Protein AF-A0A5Q2F9X1-F1 (afdb_monomer_lite)

pLDDT: mean 75.2, std 23.08, range [33.69, 96.44]

Structure (mmCIF, N/CA/C/O backbone):
data_AF-A0A5Q2F9X1-F1
#
_entry.id   AF-A0A5Q2F9X1-F1
#
loop_
_atom_site.group_PDB
_atom_site.id
_atom_site.type_symbol
_atom_site.label_atom_id
_atom_site.label_alt_id
_atom_site.label_comp_id
_atom_site.label_asym_id
_atom_site.label_entity_id
_atom_site.label_seq_id
_atom_site.pdbx_PDB_ins_code
_atom_site.Cartn_x
_atom_site.Cartn_y
_atom_site.Cartn_z
_atom_site.occupancy
_atom_site.B_iso_or_equiv
_atom_site.auth_seq_id
_atom_site.auth_comp_id
_atom_site.auth_asym_id
_atom_site.auth_atom_id
_atom_site.pdbx_PDB_model_num
ATOM 1 N N . MET A 1 1 ? 48.862 4.467 -53.917 1.00 35.72 1 MET A N 1
ATOM 2 C CA . MET A 1 1 ? 47.969 3.298 -54.041 1.00 35.72 1 MET A CA 1
ATOM 3 C C . MET A 1 1 ? 47.212 3.185 -52.730 1.00 35.72 1 MET A C 1
ATOM 5 O O . MET A 1 1 ? 47.812 2.824 -51.731 1.00 35.72 1 MET A O 1
ATOM 9 N N . LEU A 1 2 ? 45.961 3.644 -52.717 1.00 34.53 2 LEU A N 1
ATOM 10 C CA . LEU A 1 2 ? 45.060 3.636 -51.562 1.00 34.53 2 LEU A CA 1
ATOM 11 C C . LEU A 1 2 ? 44.053 2.507 -51.802 1.00 34.53 2 LEU A C 1
ATOM 13 O O . LEU A 1 2 ? 43.319 2.561 -52.787 1.00 34.53 2 LEU A O 1
ATOM 17 N N . THR A 1 3 ? 44.062 1.469 -50.970 1.00 36.34 3 THR A N 1
ATOM 18 C CA . THR A 1 3 ? 43.072 0.386 -51.017 1.00 36.34 3 THR A CA 1
ATOM 19 C C . THR A 1 3 ? 41.854 0.803 -50.200 1.00 36.34 3 THR A C 1
ATOM 21 O O . THR A 1 3 ? 41.973 1.045 -49.002 1.00 36.34 3 THR A O 1
ATOM 24 N N . ALA A 1 4 ? 40.706 0.924 -50.863 1.00 38.00 4 ALA A N 1
ATOM 25 C CA . ALA A 1 4 ? 39.411 1.141 -50.233 1.00 38.00 4 ALA A CA 1
ATOM 26 C C . ALA A 1 4 ? 38.842 -0.192 -49.715 1.00 38.00 4 ALA A C 1
ATOM 28 O O . ALA A 1 4 ? 38.823 -1.177 -50.454 1.00 38.00 4 ALA A O 1
ATOM 29 N N . ASP A 1 5 ? 38.370 -0.202 -48.468 1.00 43.75 5 ASP A N 1
ATOM 30 C CA . ASP A 1 5 ? 37.611 -1.300 -47.860 1.00 43.75 5 ASP A CA 1
ATOM 31 C C . ASP A 1 5 ? 36.190 -1.382 -48.448 1.00 43.75 5 ASP A C 1
ATOM 33 O O . ASP A 1 5 ? 35.451 -0.396 -48.381 1.00 43.75 5 ASP A O 1
ATOM 37 N N . PRO A 1 6 ? 35.737 -2.543 -48.962 1.00 39.75 6 PRO A N 1
ATOM 38 C CA . PRO A 1 6 ? 34.366 -2.730 -49.412 1.00 39.75 6 PRO A CA 1
ATOM 39 C C . PRO A 1 6 ? 33.563 -3.532 -48.376 1.00 39.75 6 PRO A C 1
ATOM 41 O O . PRO A 1 6 ? 33.083 -4.630 -48.658 1.00 39.75 6 PRO A O 1
ATOM 44 N N . PHE A 1 7 ? 33.381 -3.004 -47.162 1.00 38.06 7 PHE A N 1
ATOM 45 C CA . PHE A 1 7 ? 32.371 -3.538 -46.238 1.00 38.06 7 PHE A CA 1
ATOM 46 C C . PHE A 1 7 ? 31.026 -2.845 -46.464 1.00 38.06 7 PHE A C 1
ATOM 48 O O . PHE A 1 7 ? 30.526 -2.084 -45.643 1.00 38.06 7 PHE A O 1
ATOM 55 N N . THR A 1 8 ? 30.411 -3.146 -47.605 1.00 44.41 8 THR A N 1
ATOM 56 C CA . THR A 1 8 ? 28.969 -2.974 -47.807 1.00 44.41 8 THR A CA 1
ATOM 57 C C . THR A 1 8 ? 28.402 -4.357 -48.091 1.00 44.41 8 THR A C 1
ATOM 59 O O . THR A 1 8 ? 28.366 -4.806 -49.233 1.00 44.41 8 THR A O 1
ATOM 62 N N . ARG A 1 9 ? 28.008 -5.089 -47.042 1.00 40.50 9 ARG A N 1
ATOM 63 C CA . ARG A 1 9 ? 27.197 -6.297 -47.219 1.00 40.50 9 ARG A CA 1
ATOM 64 C C . ARG A 1 9 ? 25.737 -5.930 -47.013 1.00 40.50 9 ARG A C 1
ATOM 66 O O . ARG A 1 9 ? 25.297 -5.613 -45.914 1.00 40.50 9 ARG A O 1
ATOM 73 N N . SER A 1 10 ? 25.039 -5.929 -48.138 1.00 33.69 10 SER A N 1
ATOM 74 C CA . SER A 1 10 ? 23.598 -5.852 -48.292 1.00 33.69 10 SER A CA 1
ATOM 75 C C . SER A 1 10 ? 22.882 -6.808 -47.337 1.00 33.69 10 SER A C 1
ATOM 77 O O . SER A 1 10 ? 23.102 -8.020 -47.353 1.00 33.69 10 SER A O 1
ATOM 79 N N . ILE A 1 11 ? 21.984 -6.258 -46.521 1.00 39.56 11 ILE A N 1
ATOM 80 C CA . ILE A 1 11 ? 21.050 -7.034 -45.707 1.00 39.56 11 ILE A CA 1
ATOM 81 C C . ILE A 1 11 ? 19.959 -7.520 -46.663 1.00 39.56 11 ILE A C 1
ATOM 83 O O . ILE A 1 11 ? 18.972 -6.831 -46.908 1.00 39.56 11 ILE A O 1
ATOM 87 N N . THR A 1 12 ? 20.175 -8.673 -47.290 1.00 38.28 12 THR A N 1
ATOM 88 C CA . THR A 1 12 ? 19.109 -9.352 -48.030 1.00 38.28 12 THR A CA 1
ATOM 89 C C . THR A 1 12 ? 18.271 -10.114 -47.011 1.00 38.28 12 THR A C 1
ATOM 91 O O . THR A 1 12 ? 18.680 -11.139 -46.473 1.00 38.28 12 THR A O 1
ATOM 94 N N . SER A 1 13 ? 17.102 -9.566 -46.691 1.00 44.78 13 SER A N 1
ATOM 95 C CA . SER A 1 13 ? 16.054 -10.256 -45.947 1.00 44.78 13 SER A CA 1
ATOM 96 C C . SER A 1 13 ? 15.606 -11.476 -46.758 1.00 44.78 13 SER A C 1
ATOM 98 O O . SER A 1 13 ? 14.791 -11.351 -47.672 1.00 44.78 13 SER A O 1
ATOM 100 N N . SER A 1 14 ? 16.177 -12.642 -46.473 1.00 42.44 14 SER A N 1
ATOM 101 C CA . SER A 1 14 ? 15.732 -13.908 -47.056 1.00 42.44 14 SER A CA 1
ATOM 102 C C . SER A 1 14 ? 14.780 -14.605 -46.073 1.00 42.44 14 SER A C 1
ATOM 104 O O . SER A 1 14 ? 15.102 -14.659 -44.884 1.00 42.44 14 SER A O 1
ATOM 106 N N . PRO A 1 15 ? 13.611 -15.108 -46.516 1.00 41.09 15 PRO A N 1
ATOM 107 C CA . PRO A 1 15 ? 12.653 -15.769 -45.639 1.00 41.09 15 PRO A CA 1
ATOM 108 C C . PRO A 1 15 ? 13.158 -17.159 -45.234 1.00 41.09 15 PRO A C 1
ATOM 110 O O . PRO A 1 15 ? 13.741 -17.875 -46.049 1.00 41.09 15 PRO A O 1
ATOM 113 N N . CYS A 1 16 ? 12.940 -17.532 -43.971 1.00 34.25 16 CYS A N 1
ATOM 114 C CA . CYS A 1 16 ? 13.301 -18.841 -43.424 1.00 34.25 16 CYS A CA 1
ATOM 115 C C . CYS A 1 16 ? 12.717 -19.982 -44.282 1.00 34.25 16 CYS A C 1
ATOM 117 O O . CYS A 1 16 ? 11.521 -19.939 -44.579 1.00 34.25 16 CYS A O 1
ATOM 119 N N . PRO A 1 17 ? 13.502 -21.007 -44.664 1.00 41.31 17 PRO A N 1
ATOM 120 C CA . PRO A 1 17 ? 12.973 -22.138 -45.408 1.00 41.31 17 PRO A CA 1
ATOM 121 C C . PRO A 1 17 ? 12.243 -23.111 -44.474 1.00 41.31 17 PRO A C 1
ATOM 123 O O . PRO A 1 17 ? 12.682 -23.391 -43.356 1.00 41.31 17 PRO A O 1
ATOM 126 N N . ASP A 1 18 ? 11.113 -23.617 -44.963 1.00 38.25 18 ASP A N 1
ATOM 127 C CA . ASP A 1 18 ? 10.290 -24.631 -44.318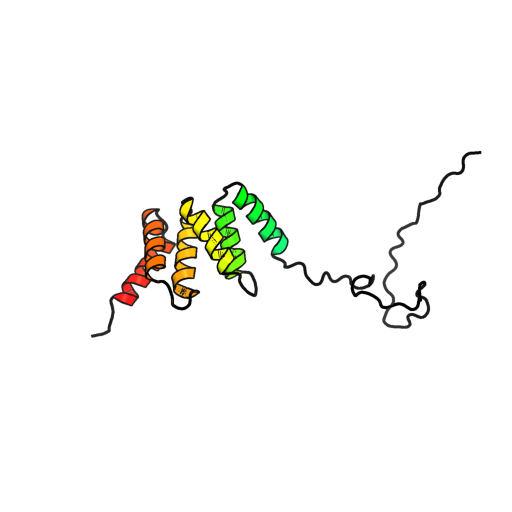 1.00 38.25 18 ASP A CA 1
ATOM 128 C C . ASP A 1 18 ? 11.082 -25.887 -43.933 1.00 38.25 18 ASP A C 1
ATOM 130 O O . ASP A 1 18 ? 12.029 -26.296 -44.603 1.00 38.25 18 ASP A O 1
ATOM 134 N N . ARG A 1 19 ? 10.636 -26.501 -42.831 1.00 45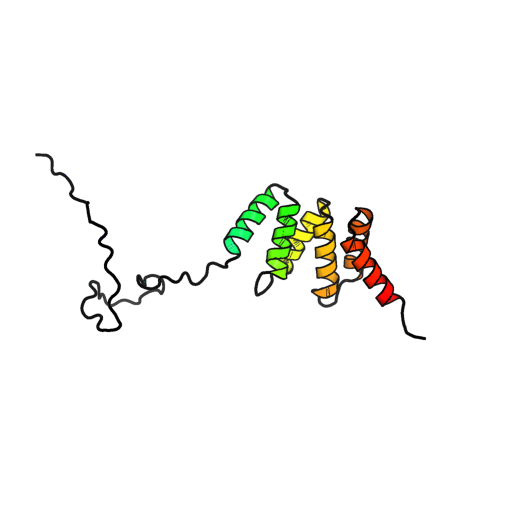.03 19 ARG A N 1
ATOM 135 C CA . ARG A 1 19 ? 11.134 -27.726 -42.183 1.00 45.03 19 ARG A CA 1
ATOM 136 C C . ARG A 1 19 ? 11.764 -28.732 -43.163 1.00 45.03 19 ARG A C 1
ATOM 138 O O . ARG A 1 19 ? 11.079 -29.610 -43.681 1.00 45.03 19 ARG A O 1
ATOM 145 N N . GLY A 1 20 ? 13.082 -28.675 -43.351 1.00 41.47 20 GLY A N 1
ATOM 146 C CA . GLY A 1 20 ? 13.778 -29.683 -44.146 1.00 41.47 20 GLY A CA 1
ATOM 147 C C . GLY A 1 20 ? 15.252 -29.387 -44.406 1.00 41.47 20 GLY A C 1
ATOM 148 O O . GLY A 1 20 ? 15.581 -28.535 -45.215 1.00 41.47 20 GLY A O 1
ATOM 149 N N . ASN A 1 21 ? 16.114 -30.199 -43.786 1.00 41.84 21 ASN A N 1
ATOM 150 C CA . ASN A 1 21 ? 17.526 -30.438 -44.113 1.00 41.84 21 ASN A CA 1
ATOM 151 C C . ASN A 1 21 ? 18.550 -29.304 -43.836 1.00 41.84 21 ASN A C 1
ATOM 153 O O . ASN A 1 21 ? 18.710 -28.359 -44.600 1.00 41.84 21 ASN A O 1
ATOM 157 N N . ILE A 1 22 ? 19.335 -29.478 -42.763 1.00 48.34 22 ILE A N 1
ATOM 158 C CA . ILE A 1 22 ? 20.397 -28.564 -42.283 1.00 48.34 22 ILE A CA 1
ATOM 159 C C . ILE A 1 22 ? 21.781 -28.821 -42.911 1.00 48.34 22 ILE A C 1
ATOM 161 O O . ILE A 1 22 ? 22.812 -28.446 -42.352 1.00 48.34 22 ILE A O 1
ATOM 165 N N . SER A 1 23 ? 21.850 -29.476 -44.070 1.00 40.56 23 SER A N 1
ATOM 166 C CA . SER A 1 23 ? 23.102 -29.917 -44.707 1.00 40.56 23 SER A CA 1
ATOM 167 C C . SER A 1 23 ? 24.021 -28.791 -45.223 1.00 40.56 23 SER A C 1
ATOM 169 O O . SER A 1 23 ? 24.990 -29.074 -45.921 1.00 40.56 23 SER A O 1
ATOM 171 N N . GLY A 1 24 ? 23.743 -27.528 -44.887 1.00 41.44 24 GLY A N 1
ATOM 172 C CA . GLY A 1 24 ? 24.490 -26.354 -45.345 1.00 41.44 24 GLY A CA 1
ATOM 173 C C . GLY A 1 24 ? 25.010 -25.420 -44.250 1.00 41.44 24 GLY A C 1
ATOM 174 O O . GLY A 1 24 ? 25.511 -24.358 -44.598 1.00 41.44 24 GLY A O 1
ATOM 175 N N . CYS A 1 25 ? 24.905 -25.753 -42.958 1.00 39.94 25 CYS A N 1
ATOM 176 C CA . CYS A 1 25 ? 25.391 -24.868 -41.890 1.00 39.94 25 CYS A CA 1
ATOM 177 C C . CYS A 1 25 ? 26.938 -24.825 -41.853 1.00 39.94 25 CYS A C 1
ATOM 179 O O . CYS A 1 25 ? 27.559 -25.851 -41.552 1.00 39.94 25 CYS A O 1
ATOM 181 N N . PRO A 1 26 ? 27.590 -23.675 -42.125 1.00 39.00 26 PRO A N 1
ATOM 182 C CA . PRO A 1 26 ? 29.036 -23.544 -41.989 1.00 39.00 26 PRO A CA 1
ATOM 183 C C . PRO A 1 26 ? 29.399 -23.336 -40.510 1.00 39.00 26 PRO A C 1
ATOM 185 O O . PRO A 1 26 ? 28.827 -22.470 -39.857 1.00 39.00 26 PRO A O 1
ATOM 188 N N . GLY A 1 27 ? 30.350 -24.120 -39.982 1.00 47.19 27 GLY A N 1
ATOM 189 C CA . GLY A 1 27 ? 30.841 -23.973 -38.597 1.00 47.19 27 GLY A CA 1
ATOM 190 C C . GLY A 1 27 ? 30.733 -25.209 -37.697 1.00 47.19 27 GLY A C 1
ATOM 191 O O . GLY A 1 27 ? 30.724 -25.076 -36.480 1.00 47.19 27 GLY A O 1
ATOM 192 N N . ARG A 1 28 ? 30.664 -26.422 -38.262 1.00 45.41 28 ARG A N 1
ATOM 193 C CA . ARG A 1 28 ? 30.696 -27.675 -37.491 1.00 45.41 28 ARG A CA 1
ATOM 194 C C . ARG A 1 28 ? 32.105 -27.924 -36.926 1.00 45.41 28 ARG A C 1
ATOM 196 O O . ARG A 1 28 ? 32.890 -28.650 -37.529 1.00 45.41 28 ARG A O 1
ATOM 203 N N . SER A 1 29 ? 32.422 -27.330 -35.779 1.00 40.72 29 SER A N 1
ATOM 204 C CA . SER A 1 29 ? 33.512 -27.778 -34.911 1.00 40.72 29 SER A CA 1
ATOM 205 C C . SER A 1 29 ? 32.936 -28.609 -33.765 1.00 40.72 29 SER A C 1
ATOM 207 O O . SER A 1 29 ? 31.863 -28.351 -33.229 1.00 40.72 29 SER A O 1
ATOM 209 N N . THR A 1 30 ? 33.629 -29.694 -33.451 1.00 40.12 30 THR A N 1
ATOM 210 C CA . THR A 1 30 ? 33.319 -30.616 -32.362 1.00 40.12 30 THR A CA 1
ATOM 211 C C . THR A 1 30 ? 33.508 -29.908 -31.019 1.00 40.12 30 THR A C 1
ATOM 213 O O . THR A 1 30 ? 34.628 -29.827 -30.521 1.00 40.12 30 THR A O 1
ATOM 216 N N . GLY A 1 31 ? 32.428 -29.386 -30.442 1.00 45.88 31 GLY A N 1
ATOM 217 C CA . GLY A 1 31 ? 32.419 -28.758 -29.123 1.00 45.88 31 GLY A CA 1
ATOM 218 C C . GLY A 1 31 ? 31.012 -28.733 -28.530 1.00 45.88 31 GLY A C 1
ATOM 219 O O . GLY A 1 31 ? 30.024 -28.771 -29.266 1.00 45.88 31 GLY A O 1
ATOM 220 N N . TRP A 1 32 ? 30.928 -28.723 -27.200 1.00 34.50 32 TRP A N 1
ATOM 221 C CA . TRP A 1 32 ? 29.676 -28.521 -26.474 1.00 34.50 32 TRP A CA 1
ATOM 222 C C . TRP A 1 32 ? 29.196 -27.091 -26.727 1.00 34.50 32 TRP A C 1
ATOM 224 O O . TRP A 1 32 ? 29.956 -26.147 -26.529 1.00 34.50 32 TRP A O 1
ATOM 234 N N . TRP A 1 33 ? 27.965 -26.942 -27.200 1.00 40.94 33 TRP A N 1
ATOM 235 C CA . TRP A 1 33 ? 27.301 -25.650 -27.303 1.00 40.94 33 TRP A CA 1
ATOM 236 C C . TRP A 1 33 ? 26.789 -25.279 -25.908 1.00 40.94 33 TRP A C 1
ATOM 238 O O . TRP A 1 33 ? 26.064 -26.060 -25.291 1.00 40.94 33 TRP A O 1
ATOM 248 N N . GLU A 1 34 ? 27.187 -24.118 -25.392 1.00 39.00 34 GLU A N 1
ATOM 249 C CA . GLU A 1 34 ? 26.422 -23.467 -24.329 1.00 39.00 34 GLU A CA 1
ATOM 250 C C . GLU A 1 34 ? 25.149 -22.885 -24.958 1.00 39.00 34 GLU A C 1
ATOM 252 O O . GLU A 1 34 ? 25.138 -22.446 -26.108 1.00 39.00 34 GLU A O 1
ATOM 257 N N . GLU A 1 35 ? 24.046 -22.951 -24.217 1.00 41.25 35 GLU A N 1
ATOM 258 C CA . GLU A 1 35 ? 22.654 -22.751 -24.652 1.00 41.25 35 GLU A CA 1
ATOM 259 C C . GLU A 1 35 ? 22.340 -21.358 -25.258 1.00 41.25 35 GLU A C 1
ATOM 261 O O . GLU A 1 35 ? 21.205 -21.081 -25.646 1.00 41.25 35 GLU A O 1
ATOM 266 N N . THR A 1 36 ? 23.331 -20.470 -25.363 1.00 44.12 36 THR A N 1
ATOM 267 C CA . THR A 1 36 ? 23.183 -19.058 -25.740 1.00 44.12 36 THR A CA 1
ATOM 268 C C . THR A 1 36 ? 23.371 -18.750 -27.228 1.00 44.12 36 THR A C 1
ATOM 270 O O . THR A 1 36 ? 23.023 -17.648 -27.645 1.00 44.12 36 THR A O 1
ATOM 273 N N . ASP A 1 37 ? 23.847 -19.697 -28.043 1.00 50.72 37 ASP A N 1
ATOM 274 C CA . ASP A 1 37 ? 24.274 -19.428 -29.429 1.00 50.72 37 ASP A CA 1
ATOM 275 C C . ASP A 1 37 ? 23.317 -19.976 -30.513 1.00 50.72 37 ASP A C 1
ATOM 277 O O . ASP A 1 37 ? 23.760 -20.416 -31.574 1.00 50.72 37 ASP A O 1
ATOM 281 N N . ASP A 1 38 ? 21.996 -19.962 -30.284 1.00 52.25 38 ASP A N 1
ATOM 282 C CA . ASP A 1 38 ? 21.010 -20.349 -31.310 1.00 52.25 38 ASP A CA 1
ATOM 283 C C . ASP A 1 38 ? 20.453 -19.122 -32.073 1.00 52.25 38 ASP A C 1
ATOM 285 O O . ASP A 1 38 ? 19.562 -18.425 -31.571 1.00 52.25 38 ASP A O 1
ATOM 289 N N . PRO A 1 39 ? 20.913 -18.850 -33.312 1.00 50.81 39 PRO A N 1
ATOM 290 C CA . PRO A 1 39 ? 20.469 -17.704 -34.105 1.00 50.81 39 PRO A CA 1
ATOM 291 C C . PRO A 1 39 ? 19.018 -17.822 -34.606 1.00 50.81 39 PRO A C 1
ATOM 293 O O . PRO A 1 39 ? 18.488 -16.856 -35.153 1.00 50.81 39 PRO A O 1
ATOM 296 N N . CYS A 1 40 ? 18.359 -18.975 -34.433 1.00 50.25 40 CYS A N 1
ATOM 297 C CA . CYS A 1 40 ? 16.959 -19.180 -34.814 1.00 50.25 40 CYS A CA 1
ATOM 298 C C . CYS A 1 40 ? 15.976 -18.989 -33.650 1.00 50.25 40 CYS A C 1
ATOM 300 O O . CYS A 1 40 ? 14.760 -18.968 -33.867 1.00 50.25 40 CYS A O 1
ATOM 302 N N . ARG A 1 41 ? 16.457 -18.809 -32.414 1.00 51.31 41 ARG A N 1
ATOM 303 C CA . ARG A 1 41 ? 15.591 -18.624 -31.246 1.00 51.31 41 ARG A CA 1
ATOM 304 C C . ARG A 1 41 ? 15.244 -17.146 -31.071 1.00 51.31 41 ARG A C 1
ATOM 306 O O . ARG A 1 41 ? 15.671 -16.475 -30.140 1.00 51.31 41 ARG A O 1
ATOM 313 N N . GLY A 1 42 ? 14.386 -16.641 -31.957 1.00 47.56 42 GLY A N 1
ATOM 314 C CA . GLY A 1 42 ? 13.693 -15.353 -31.817 1.00 47.56 42 GLY A CA 1
ATOM 315 C C . GLY A 1 42 ? 12.632 -15.350 -30.708 1.00 47.56 42 GLY A C 1
ATOM 316 O O . GLY A 1 42 ? 11.549 -14.801 -30.884 1.00 47.56 42 GLY A O 1
ATOM 317 N N . PHE A 1 43 ? 12.914 -15.991 -29.576 1.00 42.62 43 PHE A N 1
ATOM 318 C CA . PHE A 1 43 ? 12.080 -15.958 -28.388 1.00 42.62 43 PHE A CA 1
ATOM 319 C C . PHE A 1 43 ? 12.994 -15.605 -27.222 1.00 42.62 43 PHE A C 1
ATOM 321 O O . PHE A 1 43 ? 13.752 -16.449 -26.745 1.00 42.62 43 PHE A O 1
ATOM 328 N N . ARG A 1 44 ? 12.939 -14.341 -26.785 1.00 53.03 44 ARG A N 1
ATOM 329 C CA . ARG A 1 44 ? 13.473 -13.924 -25.486 1.00 53.03 44 ARG A CA 1
ATOM 330 C C . ARG A 1 44 ? 12.722 -14.716 -24.415 1.00 53.03 44 ARG A C 1
ATOM 332 O O . ARG A 1 44 ? 11.686 -14.276 -23.925 1.00 53.03 44 ARG A O 1
ATOM 339 N N . VAL A 1 45 ? 13.206 -15.909 -24.076 1.00 47.28 45 VAL A N 1
ATOM 340 C CA . VAL A 1 45 ? 12.818 -16.553 -22.824 1.00 47.28 45 VAL A CA 1
ATOM 341 C C . VAL A 1 45 ? 13.389 -15.646 -21.734 1.00 47.28 45 VAL A C 1
ATOM 343 O O . VAL A 1 45 ? 14.603 -15.568 -21.588 1.00 47.28 45 VAL A O 1
ATOM 346 N N . GLY A 1 46 ? 12.541 -14.923 -21.005 1.00 53.25 46 GLY A N 1
ATOM 347 C CA . GLY A 1 46 ? 12.941 -14.399 -19.695 1.00 53.25 46 GLY A CA 1
ATOM 348 C C . GLY A 1 46 ? 12.936 -12.888 -19.470 1.00 53.25 46 GLY A C 1
ATOM 349 O O . GLY A 1 46 ? 13.380 -12.471 -18.406 1.00 53.25 46 GLY A O 1
ATOM 350 N N . GLU A 1 47 ? 12.398 -12.051 -20.360 1.00 57.12 47 GLU A N 1
ATOM 351 C CA . GLU A 1 47 ? 12.015 -10.698 -19.926 1.00 57.12 47 GLU A CA 1
ATOM 352 C C . GLU A 1 47 ? 10.612 -10.771 -19.320 1.00 57.12 47 GLU A C 1
ATOM 354 O O . GLU A 1 47 ? 9.616 -10.912 -20.031 1.00 57.12 47 GLU A O 1
ATOM 359 N N . SER A 1 48 ? 10.530 -10.726 -17.985 1.00 67.25 48 SER A N 1
ATOM 360 C CA . SER A 1 48 ? 9.248 -10.511 -17.309 1.00 67.25 48 SER A CA 1
ATOM 361 C C . SER A 1 48 ? 8.601 -9.264 -17.921 1.00 67.25 48 SER A C 1
ATOM 363 O O . SER A 1 48 ? 9.270 -8.233 -17.997 1.00 67.25 48 SER A O 1
ATOM 365 N N . PRO A 1 49 ? 7.314 -9.292 -18.316 1.00 73.75 49 PRO A N 1
ATOM 366 C CA . PRO A 1 49 ? 6.638 -8.122 -18.889 1.00 73.75 49 PRO A CA 1
ATOM 367 C C . PRO A 1 49 ? 6.620 -6.926 -17.925 1.00 73.75 49 PRO A C 1
ATOM 369 O O . PRO A 1 49 ? 6.281 -5.807 -18.307 1.00 73.75 49 PRO A O 1
ATOM 372 N N . PHE A 1 50 ? 6.988 -7.164 -16.666 1.00 81.06 50 PHE A N 1
ATOM 373 C CA . PHE A 1 50 ? 7.057 -6.177 -15.612 1.00 81.06 50 PHE A CA 1
ATOM 374 C C . PHE A 1 50 ? 8.476 -5.669 -15.330 1.00 81.06 50 PHE A C 1
ATOM 376 O O . PHE A 1 50 ? 8.582 -4.698 -14.594 1.00 81.06 50 PHE A O 1
ATOM 383 N N . SER A 1 51 ? 9.549 -6.236 -15.902 1.00 83.31 51 SER A N 1
ATOM 384 C CA . SER A 1 51 ? 10.937 -5.840 -15.581 1.00 83.31 51 SER A CA 1
ATOM 385 C C . SER A 1 51 ? 11.191 -4.352 -15.837 1.00 83.31 51 SER A C 1
ATOM 387 O O . SER A 1 51 ? 11.556 -3.619 -14.921 1.00 83.31 51 SER A O 1
ATOM 389 N N . ALA A 1 52 ? 10.869 -3.870 -17.038 1.00 86.50 52 ALA A N 1
ATOM 390 C CA . ALA A 1 52 ? 11.012 -2.460 -17.395 1.00 86.50 52 ALA A CA 1
ATOM 391 C C . ALA A 1 52 ? 10.140 -1.538 -16.519 1.00 86.50 52 ALA A C 1
ATOM 393 O O . ALA A 1 52 ? 10.547 -0.431 -16.167 1.00 86.50 52 ALA A O 1
ATOM 394 N N . ALA A 1 53 ? 8.941 -1.990 -16.135 1.00 88.06 53 ALA A N 1
ATOM 395 C CA . ALA A 1 53 ? 8.051 -1.227 -15.261 1.00 88.06 53 ALA A CA 1
ATOM 396 C C . ALA A 1 53 ? 8.576 -1.170 -13.816 1.00 88.06 53 ALA A C 1
ATOM 398 O O . ALA A 1 53 ? 8.520 -0.114 -13.188 1.00 88.06 53 ALA A O 1
ATOM 399 N N . ILE A 1 54 ? 9.117 -2.280 -13.306 1.00 90.19 54 ILE A N 1
ATOM 400 C CA . ILE A 1 54 ? 9.767 -2.361 -11.994 1.00 90.19 54 ILE A CA 1
ATOM 401 C C . ILE A 1 54 ? 10.945 -1.393 -11.959 1.00 90.19 54 ILE A C 1
ATOM 403 O O . ILE A 1 54 ? 11.021 -0.576 -11.045 1.00 90.19 54 ILE A O 1
ATOM 407 N N . GLU A 1 55 ? 11.819 -1.415 -12.964 1.00 90.12 55 GLU A N 1
ATOM 408 C CA . GLU A 1 55 ? 12.975 -0.516 -13.042 1.00 90.12 55 GLU A CA 1
ATOM 409 C C . GLU A 1 55 ? 12.559 0.959 -13.085 1.00 90.12 55 GLU A C 1
ATOM 411 O O . GLU A 1 55 ? 13.055 1.768 -12.294 1.00 90.12 55 GLU A O 1
ATOM 416 N N . ALA A 1 56 ? 11.596 1.308 -13.945 1.00 91.56 56 ALA A N 1
ATOM 417 C CA . ALA A 1 56 ? 11.099 2.675 -14.071 1.00 91.56 56 ALA A CA 1
ATOM 418 C C . ALA A 1 56 ? 10.489 3.191 -12.756 1.00 91.56 56 ALA A C 1
ATOM 420 O O . ALA A 1 56 ? 10.832 4.286 -12.297 1.00 91.56 56 ALA A O 1
ATOM 421 N N . TYR A 1 57 ? 9.625 2.400 -12.110 1.00 93.31 57 TYR A N 1
ATOM 422 C CA . TYR A 1 57 ? 9.038 2.788 -10.828 1.00 93.31 57 TYR A CA 1
ATOM 423 C C . TYR A 1 57 ? 10.061 2.798 -9.696 1.00 93.31 57 TYR A C 1
ATOM 425 O O . TYR A 1 57 ? 9.974 3.664 -8.834 1.00 93.31 57 TYR A O 1
ATOM 433 N N . THR A 1 58 ? 11.058 1.912 -9.713 1.00 92.62 58 THR A N 1
ATOM 434 C CA . THR A 1 58 ? 12.144 1.906 -8.721 1.00 92.62 58 THR A CA 1
ATOM 435 C C . THR A 1 58 ? 12.987 3.170 -8.829 1.00 92.62 58 THR A C 1
ATOM 437 O O . THR A 1 58 ? 13.325 3.776 -7.814 1.00 92.62 58 THR A O 1
ATOM 440 N N . SER A 1 59 ? 13.306 3.610 -10.048 1.00 92.94 59 SER A N 1
ATOM 441 C CA . SER A 1 59 ? 14.028 4.866 -10.257 1.00 92.94 59 SER A CA 1
ATOM 442 C C . SER A 1 59 ? 13.235 6.060 -9.724 1.00 92.94 59 SER A C 1
ATOM 444 O O . SER A 1 59 ? 13.783 6.871 -8.982 1.00 92.94 59 SER A O 1
ATOM 446 N N . ALA A 1 60 ? 11.939 6.150 -10.040 1.00 92.38 60 ALA A N 1
ATOM 447 C CA . ALA A 1 60 ? 11.077 7.227 -9.549 1.00 92.38 60 ALA A CA 1
ATOM 448 C C . ALA A 1 60 ? 10.867 7.167 -8.022 1.00 92.38 60 ALA A C 1
ATOM 450 O O . ALA A 1 60 ? 10.899 8.195 -7.344 1.00 92.38 60 ALA A O 1
ATOM 451 N N . ALA A 1 61 ? 10.735 5.965 -7.457 1.00 91.88 61 ALA A N 1
ATOM 452 C CA . ALA A 1 61 ? 10.647 5.743 -6.018 1.00 91.88 61 ALA A CA 1
ATOM 453 C C . ALA A 1 61 ? 11.918 6.213 -5.294 1.00 91.88 61 ALA A C 1
ATOM 455 O O . ALA A 1 61 ? 11.828 6.890 -4.273 1.00 91.88 61 ALA A O 1
ATOM 456 N N . LYS A 1 62 ? 13.107 5.945 -5.850 1.00 89.94 62 LYS A N 1
ATOM 457 C CA . LYS A 1 62 ? 14.385 6.453 -5.315 1.00 89.94 62 LYS A CA 1
ATOM 458 C C . LYS A 1 62 ? 14.482 7.980 -5.354 1.00 89.94 62 LYS A C 1
ATOM 460 O O . LYS A 1 62 ? 15.160 8.560 -4.513 1.00 89.94 62 LYS A O 1
ATOM 465 N N . SER A 1 63 ? 13.791 8.632 -6.286 1.00 91.00 63 SER A N 1
ATOM 466 C CA . SER A 1 63 ? 13.662 10.094 -6.332 1.00 91.00 63 SER A CA 1
ATOM 467 C C . SER A 1 63 ? 12.641 10.660 -5.332 1.00 91.00 63 SER A C 1
ATOM 469 O O . SER A 1 63 ? 12.473 11.875 -5.273 1.00 91.00 63 SER A O 1
ATOM 471 N N . GLY A 1 64 ? 11.969 9.814 -4.543 1.00 89.81 64 GLY A N 1
ATOM 472 C CA . GLY A 1 64 ? 10.997 10.226 -3.529 1.00 89.81 64 GLY A CA 1
ATOM 473 C C . GLY A 1 64 ? 9.547 10.294 -4.017 1.00 89.81 64 GLY A C 1
ATOM 474 O O . GLY A 1 64 ? 8.687 10.774 -3.280 1.00 89.81 64 GLY A O 1
ATOM 475 N N . ASP A 1 65 ? 9.240 9.813 -5.227 1.00 94.25 65 ASP A N 1
ATOM 476 C CA . ASP A 1 65 ? 7.860 9.776 -5.717 1.00 94.25 65 ASP A CA 1
ATOM 477 C C . ASP A 1 65 ? 7.054 8.690 -4.987 1.00 94.25 65 ASP A C 1
ATOM 479 O O . ASP A 1 65 ? 7.180 7.487 -5.238 1.00 94.25 65 ASP A O 1
ATOM 483 N N . THR A 1 66 ? 6.175 9.129 -4.088 1.00 93.38 66 THR A N 1
ATOM 484 C CA . THR A 1 66 ? 5.342 8.236 -3.276 1.00 93.38 66 THR A CA 1
ATOM 485 C C . THR A 1 66 ? 4.286 7.491 -4.096 1.00 93.38 66 THR A C 1
ATOM 487 O O . THR A 1 66 ? 3.882 6.385 -3.728 1.00 93.38 66 THR A O 1
ATOM 490 N N . ASN A 1 67 ? 3.854 8.044 -5.234 1.00 93.19 67 ASN A N 1
ATOM 491 C CA . ASN A 1 67 ? 2.946 7.359 -6.149 1.00 93.19 67 ASN A CA 1
ATOM 492 C C . ASN A 1 67 ? 3.675 6.249 -6.904 1.00 93.19 67 ASN A C 1
ATOM 494 O O . ASN A 1 67 ? 3.095 5.181 -7.108 1.00 93.19 67 ASN A O 1
ATOM 498 N N . ALA A 1 68 ? 4.933 6.476 -7.290 1.00 94.56 68 ALA A N 1
ATOM 499 C CA . ALA A 1 68 ? 5.769 5.444 -7.893 1.00 94.56 68 ALA A CA 1
ATOM 500 C C . ALA A 1 68 ? 6.028 4.294 -6.913 1.00 94.56 68 ALA A C 1
ATOM 502 O O . ALA A 1 68 ? 5.821 3.141 -7.281 1.00 94.56 68 ALA A O 1
ATOM 503 N N . MET A 1 69 ? 6.360 4.597 -5.652 1.00 94.94 69 MET A N 1
ATOM 504 C CA . MET A 1 69 ? 6.492 3.584 -4.595 1.00 94.94 69 MET A CA 1
ATOM 505 C C . MET A 1 69 ? 5.206 2.755 -4.433 1.00 94.94 69 MET A C 1
ATOM 507 O O . MET A 1 69 ? 5.253 1.528 -4.386 1.00 94.94 69 MET A O 1
ATOM 511 N N . ASN A 1 70 ? 4.033 3.403 -4.412 1.00 94.56 70 ASN A N 1
ATOM 512 C CA . ASN A 1 70 ? 2.754 2.693 -4.326 1.00 94.56 70 ASN A CA 1
ATOM 513 C C . ASN A 1 70 ? 2.497 1.789 -5.546 1.00 94.56 70 ASN A C 1
ATOM 515 O O . ASN A 1 70 ? 2.053 0.650 -5.393 1.00 94.56 70 ASN A O 1
ATOM 519 N N . ARG A 1 71 ? 2.772 2.286 -6.758 1.00 94.75 71 ARG A N 1
ATOM 520 C CA . ARG A 1 71 ? 2.616 1.522 -8.007 1.00 94.75 71 ARG A CA 1
ATOM 521 C C . ARG A 1 71 ? 3.564 0.333 -8.065 1.00 94.75 71 ARG A C 1
ATOM 523 O O . ARG A 1 71 ? 3.139 -0.738 -8.490 1.00 94.75 71 ARG A O 1
ATOM 530 N N . LEU A 1 72 ? 4.799 0.511 -7.602 1.00 94.12 72 LEU A N 1
ATOM 531 C CA . LEU A 1 72 ? 5.780 -0.558 -7.485 1.00 94.12 72 LEU A CA 1
ATOM 532 C C . LEU A 1 72 ? 5.282 -1.648 -6.533 1.00 94.12 72 LEU A C 1
ATOM 534 O O . LEU A 1 72 ? 5.244 -2.810 -6.920 1.00 94.12 72 LEU A O 1
ATOM 538 N N . GLY A 1 73 ? 4.779 -1.277 -5.352 1.00 93.50 73 GLY A N 1
ATOM 539 C CA . GLY A 1 73 ? 4.187 -2.241 -4.421 1.00 93.50 73 GLY A CA 1
ATOM 540 C C . GLY A 1 73 ? 3.009 -3.022 -5.022 1.00 93.50 73 GLY A C 1
ATOM 541 O O . GLY A 1 73 ? 2.934 -4.238 -4.871 1.00 93.50 73 GLY A O 1
ATOM 542 N N . ILE A 1 74 ? 2.126 -2.365 -5.787 1.00 93.31 74 ILE A N 1
ATOM 543 C CA . ILE A 1 74 ? 1.013 -3.037 -6.492 1.00 93.31 74 ILE A CA 1
ATOM 544 C C . ILE A 1 74 ? 1.528 -4.007 -7.563 1.00 93.31 74 ILE A C 1
ATOM 546 O O . ILE A 1 74 ? 0.988 -5.104 -7.726 1.00 93.31 74 ILE A O 1
ATOM 550 N N . LEU A 1 75 ? 2.555 -3.609 -8.311 1.00 92.62 75 LEU A N 1
ATOM 551 C CA . LEU A 1 75 ? 3.152 -4.438 -9.353 1.00 92.62 75 LEU A CA 1
ATOM 552 C C . LEU A 1 75 ? 3.734 -5.723 -8.749 1.00 92.62 75 LEU A C 1
ATOM 554 O O . LEU A 1 75 ? 3.369 -6.820 -9.169 1.00 92.62 75 LEU A O 1
ATOM 558 N N . LEU A 1 76 ? 4.550 -5.572 -7.708 1.00 92.06 76 LEU A N 1
ATOM 559 C CA . LEU A 1 76 ? 5.229 -6.668 -7.020 1.00 92.06 76 LEU A CA 1
ATOM 560 C C . LEU A 1 76 ? 4.249 -7.586 -6.276 1.00 92.06 76 LEU A C 1
ATOM 562 O O . LEU A 1 76 ? 4.331 -8.805 -6.388 1.00 92.06 76 LEU A O 1
ATOM 566 N N . GLY A 1 77 ? 3.285 -7.012 -5.552 1.00 88.00 77 GLY A N 1
ATOM 567 C CA . GLY A 1 77 ? 2.403 -7.769 -4.663 1.00 88.00 77 GLY A CA 1
ATOM 568 C C . GLY A 1 77 ? 1.130 -8.314 -5.312 1.00 88.00 77 GLY A C 1
ATOM 569 O O . GLY A 1 77 ? 0.435 -9.121 -4.698 1.00 88.00 77 GLY A O 1
ATOM 570 N N . THR A 1 78 ? 0.760 -7.849 -6.510 1.00 86.31 78 THR A N 1
ATOM 571 C CA . THR A 1 78 ? -0.528 -8.216 -7.140 1.00 86.31 78 THR A CA 1
ATOM 572 C C . THR A 1 78 ? -0.418 -8.630 -8.603 1.00 86.31 78 THR A C 1
ATOM 574 O O . THR A 1 78 ? -1.274 -9.371 -9.078 1.00 86.31 78 THR A O 1
ATOM 577 N N . ARG A 1 79 ? 0.567 -8.120 -9.350 1.00 86.38 79 ARG A N 1
ATOM 578 C CA . ARG A 1 79 ? 0.664 -8.346 -10.803 1.00 86.38 79 ARG A CA 1
ATOM 579 C C . ARG A 1 79 ? 1.719 -9.379 -11.184 1.00 86.38 79 ARG A C 1
ATOM 581 O O . ARG A 1 79 ? 1.607 -9.947 -12.265 1.00 86.38 79 ARG A O 1
ATOM 588 N N . MET A 1 80 ? 2.715 -9.604 -10.331 1.00 84.81 80 MET A N 1
ATOM 589 C CA . MET A 1 80 ? 3.709 -10.655 -10.524 1.00 84.81 80 MET A CA 1
ATOM 590 C C . MET A 1 80 ? 3.166 -12.034 -10.153 1.00 84.81 80 MET A C 1
ATOM 592 O O . MET A 1 80 ? 2.355 -12.171 -9.237 1.00 84.81 80 MET A O 1
ATOM 596 N N . ASP A 1 81 ? 3.668 -13.043 -10.861 1.00 83.62 81 ASP A N 1
ATOM 597 C CA . ASP A 1 81 ? 3.438 -14.453 -10.574 1.00 83.62 81 ASP A CA 1
ATOM 598 C C . ASP A 1 81 ? 4.792 -15.198 -10.598 1.00 83.62 81 ASP A C 1
ATOM 600 O O . ASP A 1 81 ? 5.389 -15.321 -11.674 1.00 83.62 81 ASP A O 1
ATOM 604 N N . 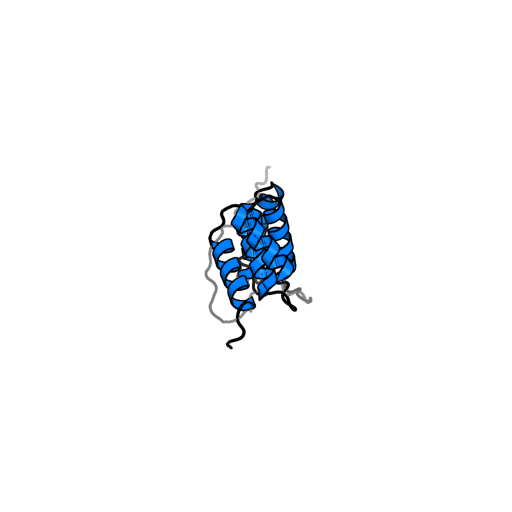PRO A 1 82 ? 5.330 -15.623 -9.438 1.00 84.88 82 PRO A N 1
ATOM 605 C CA . PRO A 1 82 ? 4.764 -15.439 -8.100 1.00 84.88 82 PRO A CA 1
ATOM 606 C C . PRO A 1 82 ? 4.881 -13.982 -7.598 1.00 84.88 82 PRO A C 1
ATOM 608 O O . PRO A 1 82 ? 5.805 -13.265 -7.993 1.00 84.88 82 PRO A O 1
ATOM 611 N N . PRO A 1 83 ? 3.974 -13.526 -6.712 1.00 87.50 83 PRO A N 1
ATOM 612 C CA . PRO A 1 83 ? 4.040 -12.188 -6.132 1.00 87.50 83 PRO A CA 1
ATOM 613 C C . PRO A 1 83 ? 5.168 -12.065 -5.100 1.00 87.50 83 PRO A C 1
ATOM 615 O O . PRO A 1 83 ? 5.341 -12.936 -4.246 1.00 87.50 83 PRO A O 1
ATOM 618 N N . ASP A 1 84 ? 5.874 -10.934 -5.119 1.00 90.69 84 ASP A N 1
ATOM 619 C CA . ASP A 1 84 ? 6.869 -10.580 -4.104 1.00 90.69 84 ASP A CA 1
ATOM 620 C C . ASP A 1 84 ? 6.232 -9.691 -3.029 1.00 90.69 84 ASP A C 1
ATOM 622 O O . ASP A 1 84 ? 6.208 -8.460 -3.105 1.00 90.69 84 ASP A O 1
ATOM 626 N N . LEU A 1 85 ? 5.656 -10.343 -2.019 1.00 90.75 85 LEU A N 1
AT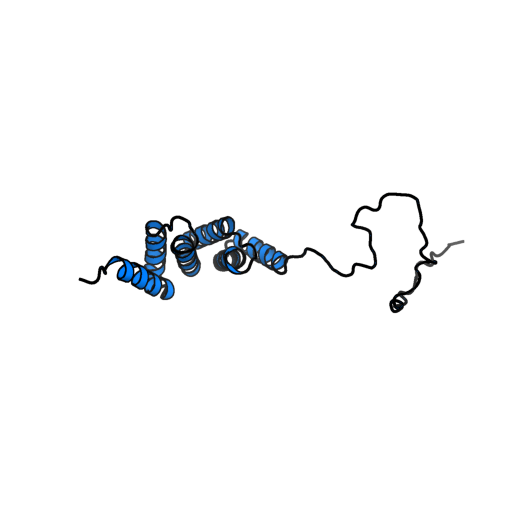OM 627 C CA . LEU A 1 85 ? 4.961 -9.664 -0.925 1.00 90.75 85 LEU A CA 1
ATOM 628 C C . LEU A 1 85 ? 5.918 -8.957 0.045 1.00 90.75 85 LEU A C 1
ATOM 630 O O . LEU A 1 85 ? 5.498 -8.020 0.725 1.00 90.75 85 LEU A O 1
ATOM 634 N N . ILE A 1 86 ? 7.176 -9.402 0.130 1.00 91.75 86 ILE A N 1
ATOM 635 C CA . ILE A 1 86 ? 8.179 -8.824 1.033 1.00 91.75 86 ILE A CA 1
ATOM 636 C C . ILE A 1 86 ? 8.597 -7.463 0.487 1.00 91.75 86 ILE A C 1
ATOM 638 O O . ILE A 1 86 ? 8.506 -6.455 1.191 1.00 91.75 86 ILE A O 1
ATOM 642 N N . GLU A 1 87 ? 8.969 -7.423 -0.789 1.00 91.50 87 GLU A N 1
ATOM 643 C CA . GLU A 1 87 ? 9.376 -6.190 -1.447 1.00 91.50 87 GLU A CA 1
ATOM 644 C C . GLU A 1 87 ? 8.180 -5.235 -1.603 1.00 91.50 87 GLU A C 1
ATOM 646 O O . GLU A 1 87 ? 8.288 -4.038 -1.328 1.00 91.50 87 GLU A O 1
ATOM 651 N N . ALA A 1 88 ? 6.986 -5.754 -1.926 1.00 93.69 88 ALA A N 1
ATOM 652 C CA . ALA A 1 88 ? 5.766 -4.945 -1.957 1.00 93.69 88 ALA A CA 1
ATOM 653 C C . ALA A 1 88 ? 5.468 -4.275 -0.606 1.00 93.69 88 ALA A C 1
ATOM 655 O O . ALA A 1 88 ? 5.149 -3.083 -0.564 1.00 93.69 88 ALA A O 1
ATOM 656 N N . ARG A 1 89 ? 5.616 -5.016 0.504 1.00 94.25 89 ARG A N 1
ATOM 657 C CA . ARG A 1 89 ? 5.479 -4.469 1.861 1.00 94.25 89 ARG A CA 1
ATOM 658 C C . ARG A 1 89 ? 6.477 -3.342 2.090 1.00 94.25 89 ARG A C 1
ATOM 660 O O . ARG A 1 89 ? 6.076 -2.287 2.565 1.00 94.25 89 ARG A O 1
ATOM 667 N N . HIS A 1 90 ? 7.746 -3.540 1.737 1.00 94.62 90 HIS A N 1
ATOM 668 C CA . HIS A 1 90 ? 8.787 -2.533 1.934 1.00 94.62 90 HIS A CA 1
ATOM 669 C C . HIS A 1 90 ? 8.456 -1.207 1.228 1.00 94.62 90 HIS A C 1
ATOM 671 O O . HIS A 1 90 ? 8.490 -0.137 1.849 1.00 94.62 90 HIS A O 1
ATOM 677 N N . TRP A 1 91 ? 8.057 -1.268 -0.046 1.00 94.62 91 TRP A N 1
ATOM 678 C CA . TRP A 1 91 ? 7.695 -0.074 -0.811 1.00 94.62 91 TRP A CA 1
ATOM 679 C C . TRP A 1 91 ? 6.421 0.597 -0.308 1.00 94.62 91 TRP A C 1
ATOM 681 O O . TRP A 1 91 ? 6.382 1.826 -0.206 1.00 94.62 91 TRP A O 1
ATOM 691 N N . TRP A 1 92 ? 5.396 -0.174 0.063 1.00 95.56 92 TRP A N 1
ATOM 692 C CA . TRP A 1 92 ? 4.187 0.403 0.647 1.00 95.56 92 TRP A CA 1
ATOM 693 C C . TRP A 1 92 ? 4.434 1.031 2.016 1.00 95.56 92 TRP A C 1
ATOM 695 O O . TRP A 1 92 ? 3.912 2.115 2.255 1.00 95.56 92 TRP A O 1
ATOM 705 N N . THR A 1 93 ? 5.261 0.434 2.877 1.00 95.25 93 THR A N 1
ATOM 706 C CA . THR A 1 93 ? 5.658 1.037 4.159 1.00 95.25 93 THR A CA 1
ATOM 707 C C . THR A 1 93 ? 6.411 2.344 3.943 1.00 95.25 93 THR A C 1
ATOM 709 O O . THR A 1 93 ? 6.131 3.342 4.604 1.00 95.25 93 THR A O 1
ATOM 712 N N . THR A 1 94 ? 7.323 2.384 2.973 1.00 94.94 94 THR A N 1
ATOM 713 C CA . THR A 1 94 ? 8.075 3.603 2.644 1.00 94.94 94 THR A CA 1
ATOM 714 C C . THR A 1 94 ? 7.148 4.707 2.127 1.00 94.94 94 THR A C 1
ATOM 716 O O . THR A 1 94 ? 7.199 5.840 2.605 1.00 94.94 94 THR A O 1
ATOM 719 N N . ALA A 1 95 ? 6.229 4.371 1.218 1.00 94.88 95 ALA A N 1
ATOM 720 C CA . ALA A 1 95 ? 5.227 5.302 0.706 1.00 94.88 95 ALA A CA 1
ATOM 721 C C . ALA A 1 95 ? 4.240 5.770 1.788 1.00 94.88 95 ALA A C 1
ATOM 723 O O . ALA A 1 95 ? 3.862 6.941 1.813 1.00 94.88 95 ALA A O 1
ATOM 724 N N . ALA A 1 96 ? 3.832 4.872 2.688 1.00 94.56 96 ALA A N 1
ATOM 725 C CA . ALA A 1 96 ? 2.966 5.173 3.821 1.00 94.56 96 ALA A CA 1
ATOM 726 C C . ALA A 1 96 ? 3.642 6.150 4.790 1.00 94.56 96 ALA A C 1
ATOM 728 O O . ALA A 1 96 ? 3.042 7.158 5.155 1.00 94.56 96 ALA A O 1
ATOM 729 N N . ASN A 1 97 ? 4.913 5.923 5.127 1.00 93.38 97 ASN A N 1
ATOM 730 C CA . ASN A 1 97 ? 5.697 6.842 5.957 1.00 93.38 97 ASN A CA 1
ATOM 731 C C . ASN A 1 97 ? 5.877 8.219 5.300 1.00 93.38 97 ASN A C 1
ATOM 733 O O . ASN A 1 97 ? 5.935 9.230 5.994 1.00 93.38 97 ASN A O 1
ATOM 737 N N . ALA A 1 98 ? 5.905 8.275 3.967 1.00 92.25 98 ALA A N 1
ATOM 738 C CA . ALA A 1 98 ? 5.928 9.520 3.203 1.00 92.25 98 ALA A CA 1
ATOM 739 C C . ALA A 1 98 ? 4.539 10.183 3.036 1.00 92.25 98 ALA A C 1
ATOM 741 O O . ALA A 1 98 ? 4.416 11.188 2.337 1.00 92.25 98 ALA A O 1
ATOM 742 N N . GLY A 1 99 ? 3.484 9.640 3.659 1.00 92.06 99 GLY A N 1
ATOM 743 C CA . GLY A 1 99 ? 2.139 10.225 3.676 1.00 92.06 99 GLY A CA 1
ATOM 744 C C . GLY A 1 99 ? 1.208 9.763 2.550 1.00 92.06 99 GLY A C 1
ATOM 745 O O . GLY A 1 99 ? 0.117 10.313 2.394 1.00 92.06 99 GLY A O 1
ATOM 746 N N . ASN A 1 100 ? 1.584 8.755 1.756 1.00 95.50 100 ASN A N 1
ATOM 747 C CA . ASN A 1 100 ? 0.717 8.249 0.695 1.00 95.50 100 ASN A CA 1
ATOM 748 C C . ASN A 1 100 ? -0.421 7.395 1.269 1.00 95.50 100 ASN A C 1
ATOM 750 O O . ASN A 1 100 ? -0.237 6.237 1.649 1.00 95.50 100 ASN A O 1
ATOM 754 N N . THR A 1 101 ? -1.628 7.953 1.277 1.00 95.56 101 THR A N 1
ATOM 755 C CA . THR A 1 101 ? -2.800 7.297 1.872 1.00 95.56 101 THR A CA 1
ATOM 756 C C . THR A 1 101 ? -3.249 6.045 1.114 1.00 95.56 101 THR A C 1
ATOM 758 O O . THR A 1 101 ? -3.800 5.122 1.713 1.00 95.56 101 THR A O 1
ATOM 761 N N . SER A 1 102 ? -2.985 5.973 -0.196 1.00 94.94 102 SER A N 1
ATOM 762 C CA . SER A 1 102 ? -3.279 4.778 -0.996 1.00 94.94 102 SER A CA 1
ATOM 763 C C . SER A 1 102 ? -2.338 3.630 -0.637 1.00 94.94 102 SER A C 1
ATOM 765 O O . SER A 1 102 ? -2.790 2.496 -0.492 1.00 94.94 102 SER A O 1
ATOM 767 N N . ALA A 1 103 ? -1.054 3.928 -0.427 1.00 95.69 103 ALA A N 1
ATOM 768 C CA . ALA A 1 103 ? -0.085 2.942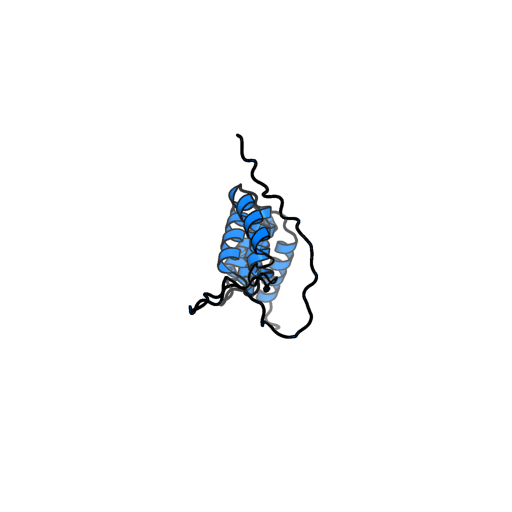 0.034 1.00 95.69 103 ALA A CA 1
ATOM 769 C C . ALA A 1 103 ? -0.405 2.436 1.444 1.00 95.69 103 ALA A C 1
ATOM 771 O O . ALA A 1 103 ? -0.369 1.231 1.664 1.00 95.69 103 ALA A O 1
ATOM 772 N N . MET A 1 104 ? -0.800 3.323 2.368 1.00 96.44 104 MET A N 1
ATOM 773 C CA . MET A 1 104 ? -1.267 2.926 3.705 1.00 96.44 104 MET A CA 1
ATOM 774 C C . MET A 1 104 ? -2.440 1.936 3.624 1.00 96.44 104 MET A C 1
ATOM 776 O O . MET A 1 104 ? -2.438 0.912 4.304 1.00 96.44 104 MET A O 1
ATOM 780 N N . ASN A 1 105 ? -3.427 2.205 2.760 1.00 96.12 105 ASN A N 1
ATOM 781 C CA . ASN A 1 105 ? -4.551 1.293 2.549 1.00 96.12 105 ASN A CA 1
ATOM 782 C C . ASN A 1 105 ? -4.101 -0.065 1.982 1.00 96.12 105 ASN A C 1
ATOM 784 O O . ASN A 1 105 ? -4.575 -1.103 2.438 1.00 96.12 105 ASN A O 1
ATOM 788 N N . ASN A 1 106 ? -3.193 -0.069 1.004 1.00 95.00 106 ASN A N 1
ATOM 789 C CA . ASN A 1 106 ? -2.690 -1.301 0.393 1.00 95.00 106 ASN A CA 1
ATOM 790 C C . ASN A 1 106 ? -1.847 -2.130 1.371 1.00 95.00 106 ASN A C 1
ATOM 792 O O . ASN A 1 106 ? -2.012 -3.347 1.436 1.00 95.00 106 ASN A O 1
ATOM 796 N N . LEU A 1 107 ? -1.014 -1.474 2.184 1.00 95.31 107 LEU A N 1
ATOM 797 C CA . LEU A 1 107 ? -0.252 -2.108 3.256 1.00 95.31 107 LEU A CA 1
ATOM 798 C C . LEU A 1 107 ? -1.180 -2.776 4.274 1.00 95.31 107 LEU A C 1
ATOM 800 O O . LEU A 1 107 ? -0.976 -3.931 4.633 1.00 95.31 107 LEU A O 1
ATOM 804 N N . ALA A 1 108 ? -2.237 -2.080 4.692 1.00 95.19 108 ALA A N 1
ATOM 805 C CA . ALA A 1 108 ? -3.221 -2.630 5.612 1.00 95.19 108 ALA A CA 1
ATOM 806 C C . ALA A 1 108 ? -3.960 -3.849 5.029 1.00 95.19 108 ALA A C 1
ATOM 808 O O . ALA A 1 108 ? -4.138 -4.850 5.720 1.00 95.19 108 ALA A O 1
ATOM 809 N N . ILE A 1 109 ? -4.330 -3.810 3.743 1.00 94.12 109 ILE A N 1
ATOM 810 C CA . ILE A 1 109 ? -4.927 -4.964 3.049 1.00 94.12 109 ILE A CA 1
ATOM 811 C C . ILE A 1 109 ? -3.948 -6.141 3.012 1.00 94.12 109 ILE A C 1
ATOM 813 O O . ILE A 1 109 ? -4.348 -7.273 3.297 1.00 94.12 109 ILE A O 1
ATOM 817 N N . LEU A 1 110 ? -2.675 -5.894 2.686 1.00 93.56 110 LEU A N 1
ATOM 818 C CA . LEU A 1 110 ? -1.636 -6.924 2.683 1.00 93.56 110 LEU A CA 1
ATOM 819 C C . LEU A 1 110 ? -1.535 -7.584 4.065 1.00 93.56 110 LEU A C 1
ATOM 821 O O . LEU A 1 110 ? -1.596 -8.808 4.162 1.00 93.56 110 LEU A O 1
ATOM 825 N N . LEU A 1 111 ? -1.449 -6.773 5.122 1.00 93.12 111 LEU A N 1
ATOM 826 C CA . LEU A 1 111 ? -1.342 -7.234 6.506 1.00 93.12 111 LEU A CA 1
ATOM 827 C C . LEU A 1 111 ? -2.542 -8.092 6.933 1.00 93.12 111 LEU A C 1
ATOM 829 O O . LEU A 1 111 ? -2.364 -9.138 7.562 1.00 93.12 111 LEU A O 1
ATOM 833 N N . ALA A 1 112 ? -3.750 -7.689 6.534 1.00 90.88 112 ALA A N 1
ATOM 834 C CA . ALA A 1 112 ? -4.992 -8.359 6.902 1.00 90.88 112 ALA A CA 1
ATOM 835 C C . ALA A 1 112 ? -5.313 -9.624 6.087 1.00 90.88 112 ALA A C 1
ATOM 837 O O . ALA A 1 112 ? -6.111 -10.437 6.546 1.00 90.88 112 ALA A O 1
ATOM 838 N N . THR A 1 113 ? -4.756 -9.785 4.880 1.00 88.75 113 THR A N 1
ATOM 839 C CA . THR A 1 113 ? -5.191 -10.851 3.949 1.00 88.75 113 THR A CA 1
ATOM 840 C C . THR A 1 113 ? -4.080 -11.748 3.421 1.00 88.75 113 THR A C 1
ATOM 842 O O . THR A 1 113 ? -4.362 -12.868 3.001 1.00 88.75 113 THR A O 1
ATOM 845 N N . LYS A 1 114 ? -2.834 -11.268 3.383 1.00 87.06 114 LYS A N 1
ATOM 846 C CA . LYS A 1 114 ? -1.704 -11.965 2.749 1.00 87.06 114 LYS A CA 1
ATOM 847 C C . LYS A 1 114 ? -0.611 -12.381 3.732 1.00 87.06 114 LYS A C 1
ATOM 849 O O . LYS A 1 114 ? 0.325 -13.058 3.320 1.00 87.06 114 LYS A O 1
ATOM 854 N N . THR A 1 115 ? -0.715 -11.989 4.999 1.00 84.50 115 THR A N 1
ATOM 855 C CA . THR A 1 115 ? 0.150 -12.487 6.078 1.00 84.50 115 THR A CA 1
ATOM 856 C C . THR A 1 115 ? -0.505 -13.667 6.778 1.00 84.50 115 THR A C 1
ATOM 858 O O . THR A 1 115 ? -1.715 -13.645 6.997 1.00 84.50 115 THR A O 1
ATOM 861 N N . ASP A 1 116 ? 0.297 -14.664 7.151 1.00 84.38 116 ASP A N 1
ATOM 862 C CA . ASP A 1 116 ? -0.137 -15.806 7.953 1.00 84.38 116 ASP A CA 1
ATOM 863 C C . ASP A 1 116 ? 0.742 -15.917 9.218 1.00 84.38 116 ASP A C 1
ATOM 865 O O . ASP A 1 116 ? 1.944 -16.173 9.092 1.00 84.38 116 ASP A O 1
ATOM 869 N N . PRO A 1 117 ? 0.195 -15.667 10.425 1.00 85.81 117 PRO A N 1
ATOM 870 C CA . PRO A 1 117 ? -1.178 -15.229 10.690 1.00 85.81 117 PRO A CA 1
ATOM 871 C C . PRO A 1 117 ? -1.430 -13.764 10.260 1.00 85.81 117 PRO A C 1
ATOM 873 O O . PRO A 1 117 ? -0.493 -12.961 10.234 1.00 85.81 117 PRO A O 1
ATOM 876 N N . PRO A 1 118 ? -2.687 -13.375 9.960 1.00 88.19 118 PRO A N 1
ATOM 877 C CA . PRO A 1 118 ? -3.022 -11.989 9.635 1.00 88.19 118 PRO A CA 1
ATOM 878 C C . PRO A 1 118 ? -2.737 -11.017 10.786 1.00 88.19 118 PRO A C 1
ATOM 880 O O . PRO A 1 118 ? -3.218 -11.211 11.906 1.00 88.19 118 PRO A O 1
ATOM 883 N N . ASP A 1 119 ? -2.047 -9.911 10.496 1.00 91.25 119 ASP A N 1
ATOM 884 C CA . ASP A 1 119 ? -1.814 -8.847 11.476 1.00 91.25 119 ASP A CA 1
ATOM 885 C C . ASP A 1 119 ? -2.914 -7.783 11.395 1.00 91.25 119 ASP A C 1
ATOM 887 O O . ASP A 1 119 ? -2.801 -6.737 10.750 1.00 91.25 119 ASP A O 1
ATOM 891 N N . LEU A 1 120 ? -4.028 -8.068 12.068 1.00 89.50 120 LEU A N 1
ATOM 892 C CA . LEU A 1 120 ? -5.174 -7.161 12.116 1.00 89.50 120 LEU A CA 1
ATOM 893 C C . LEU A 1 120 ? -4.943 -5.932 13.009 1.00 89.50 120 LEU A C 1
ATOM 895 O O . LEU A 1 120 ? -5.734 -4.987 12.937 1.00 89.50 120 LEU A O 1
ATOM 899 N N . ILE A 1 121 ? -3.936 -5.952 13.889 1.00 91.00 121 ILE A N 1
ATOM 900 C CA . ILE A 1 121 ? -3.623 -4.818 14.768 1.00 91.00 121 ILE A CA 1
ATOM 901 C C . ILE A 1 121 ? -2.900 -3.761 13.942 1.00 91.00 121 ILE A C 1
ATOM 903 O O . ILE A 1 121 ? -3.337 -2.608 13.898 1.00 91.00 121 ILE A O 1
ATOM 907 N N . GLU A 1 122 ? -1.855 -4.169 13.229 1.00 91.69 122 GLU A N 1
ATOM 908 C CA . GLU A 1 122 ? -1.098 -3.280 12.362 1.00 91.69 122 GLU A CA 1
ATOM 909 C C . GLU A 1 122 ? -1.947 -2.820 11.164 1.00 91.69 122 GLU A C 1
ATOM 911 O O . GLU A 1 122 ? -1.984 -1.627 10.853 1.00 91.69 122 GLU A O 1
ATOM 916 N N . ALA A 1 123 ? -2.741 -3.712 10.555 1.00 93.44 123 ALA A N 1
ATOM 917 C CA . ALA A 1 123 ? -3.672 -3.329 9.489 1.00 93.44 123 ALA A CA 1
ATOM 918 C C . ALA A 1 123 ? -4.666 -2.245 9.940 1.00 93.44 123 ALA A C 1
ATOM 920 O O . ALA A 1 123 ? -4.898 -1.263 9.231 1.00 93.44 123 ALA A O 1
ATOM 921 N N . ARG A 1 124 ? -5.225 -2.379 11.153 1.00 94.00 124 ARG A N 1
ATOM 922 C CA . ARG A 1 124 ? -6.116 -1.367 11.735 1.00 94.00 124 ARG A CA 1
ATOM 923 C C . ARG A 1 124 ? -5.411 -0.030 11.904 1.00 94.00 124 ARG A C 1
ATOM 925 O O . ARG A 1 124 ? -6.023 1.000 11.621 1.00 94.00 124 ARG A O 1
ATOM 932 N N . HIS A 1 125 ? -4.169 -0.037 12.382 1.00 94.94 125 HIS A N 1
ATOM 933 C CA . HIS A 1 125 ? -3.395 1.185 12.571 1.00 94.94 125 HIS A CA 1
ATOM 934 C C . HIS A 1 125 ? -3.246 1.940 11.245 1.00 94.94 125 HIS A C 1
ATOM 936 O O . HIS A 1 125 ? -3.639 3.102 11.152 1.00 94.94 125 HIS A O 1
ATOM 942 N N . TRP A 1 126 ? -2.804 1.253 10.191 1.00 95.81 126 TRP A N 1
ATOM 943 C CA . TRP A 1 126 ? -2.623 1.855 8.870 1.00 95.81 126 TRP A CA 1
ATOM 944 C C . TRP A 1 126 ? -3.933 2.322 8.228 1.00 95.81 126 TRP A C 1
ATOM 946 O O . TRP A 1 126 ? -3.980 3.435 7.700 1.00 95.81 126 TRP A O 1
ATOM 956 N N . TRP A 1 127 ? -5.019 1.545 8.321 1.00 96.00 127 TRP A N 1
ATOM 957 C CA . TRP A 1 127 ? -6.331 1.999 7.846 1.00 96.00 127 TRP A CA 1
ATOM 958 C C . TRP A 1 127 ? -6.850 3.213 8.619 1.00 96.00 127 TRP A C 1
ATOM 960 O O . TRP A 1 127 ? -7.423 4.110 8.008 1.00 96.00 127 TRP A O 1
ATOM 970 N N . THR A 1 128 ? -6.622 3.282 9.932 1.00 95.06 128 THR A N 1
ATOM 971 C CA . THR A 1 128 ? -7.021 4.439 10.752 1.00 95.06 128 THR A CA 1
ATOM 972 C C . THR A 1 128 ? -6.239 5.687 10.351 1.00 95.06 128 THR A C 1
ATOM 974 O O . THR A 1 128 ? -6.831 6.744 10.143 1.00 95.06 128 THR A O 1
ATOM 977 N N . THR A 1 129 ? -4.924 5.569 10.165 1.00 95.50 129 THR A N 1
ATOM 978 C CA . THR A 1 129 ? -4.078 6.676 9.698 1.00 95.50 129 THR A CA 1
ATOM 979 C C . THR A 1 129 ? -4.500 7.155 8.306 1.00 95.50 129 THR A C 1
ATOM 981 O O . THR A 1 129 ? -4.669 8.354 8.092 1.00 95.50 129 THR A O 1
ATOM 984 N N . ALA A 1 130 ? -4.761 6.233 7.375 1.00 95.25 130 ALA A N 1
ATOM 985 C CA . ALA A 1 130 ? -5.240 6.565 6.035 1.00 95.25 130 ALA A CA 1
ATOM 986 C C . ALA A 1 130 ? -6.636 7.214 6.047 1.00 95.25 130 ALA A C 1
ATOM 988 O O . ALA A 1 130 ? -6.872 8.168 5.307 1.00 95.25 130 ALA A O 1
ATOM 989 N N . ALA A 1 131 ? -7.547 6.730 6.897 1.00 95.06 131 ALA A N 1
ATOM 990 C CA . ALA A 1 131 ? -8.882 7.294 7.082 1.00 95.06 131 ALA A CA 1
ATOM 991 C C . ALA A 1 131 ? -8.824 8.723 7.642 1.00 95.06 131 ALA A C 1
ATOM 993 O O . ALA A 1 131 ? -9.488 9.612 7.115 1.00 95.06 131 ALA A O 1
ATOM 994 N N . ASN A 1 132 ? -7.973 8.966 8.643 1.00 94.56 132 ASN A N 1
ATOM 995 C CA . ASN A 1 132 ? -7.743 10.304 9.197 1.00 94.56 132 ASN A CA 1
ATOM 996 C C . ASN A 1 132 ? -7.159 11.269 8.157 1.00 94.56 132 ASN A C 1
ATOM 998 O O . ASN A 1 132 ? -7.453 12.461 8.183 1.00 94.56 132 ASN A O 1
ATOM 1002 N N . ALA A 1 133 ? -6.371 10.753 7.212 1.00 92.81 133 ALA A N 1
ATOM 1003 C CA . ALA A 1 133 ? -5.857 11.508 6.074 1.00 92.81 133 ALA A CA 1
ATOM 1004 C C . ALA A 1 133 ? -6.867 11.643 4.908 1.00 92.81 133 ALA A C 1
ATOM 1006 O O . ALA A 1 133 ? -6.509 12.141 3.841 1.00 92.81 133 ALA A O 1
ATOM 1007 N N . GLY A 1 134 ? -8.122 11.210 5.086 1.00 93.12 134 GLY A N 1
ATOM 1008 C CA . GLY A 1 134 ? -9.216 11.392 4.126 1.00 93.12 134 GLY A CA 1
ATOM 1009 C C . GLY A 1 134 ? -9.369 10.282 3.080 1.00 93.12 134 GLY A C 1
ATOM 1010 O O . GLY A 1 134 ? -10.066 10.472 2.084 1.00 93.12 134 GLY A O 1
ATOM 1011 N N . ASN A 1 135 ? -8.733 9.121 3.260 1.00 94.56 135 ASN A N 1
ATOM 1012 C CA . ASN A 1 135 ? -8.871 8.005 2.325 1.00 94.56 135 ASN A CA 1
ATOM 1013 C C . ASN A 1 135 ? -10.174 7.225 2.564 1.00 94.56 135 ASN A C 1
ATOM 1015 O O . ASN A 1 135 ? -10.298 6.461 3.522 1.00 94.56 135 ASN A O 1
ATOM 1019 N N . THR A 1 136 ? -11.133 7.378 1.653 1.00 95.06 136 THR A N 1
ATOM 1020 C CA . THR A 1 136 ? -12.454 6.736 1.736 1.00 95.06 136 THR A CA 1
ATOM 1021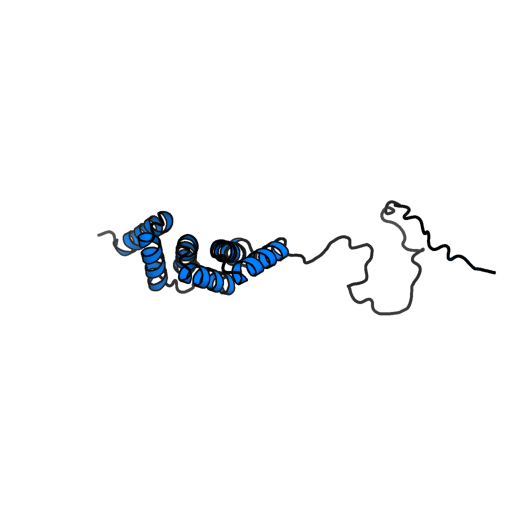 C C . THR A 1 136 ? -12.391 5.211 1.636 1.00 95.06 136 THR A C 1
ATOM 1023 O O . THR A 1 136 ? -13.133 4.522 2.335 1.00 95.06 136 THR A O 1
ATOM 1026 N N . SER A 1 137 ? -11.479 4.658 0.831 1.00 93.69 137 SER A N 1
ATOM 1027 C CA . SER A 1 137 ? -11.274 3.205 0.746 1.00 93.69 137 SER A CA 1
ATOM 1028 C C . SER A 1 137 ? -10.801 2.629 2.080 1.00 93.69 137 SER A C 1
ATOM 1030 O O . SER A 1 137 ? -11.306 1.597 2.518 1.00 93.69 137 SER A O 1
ATOM 1032 N N . ALA A 1 138 ? -9.888 3.322 2.764 1.00 93.50 138 ALA A N 1
ATOM 1033 C CA . ALA A 1 138 ? -9.427 2.926 4.088 1.00 93.50 138 ALA A CA 1
ATOM 1034 C C . ALA A 1 138 ? -10.537 3.027 5.143 1.00 93.50 138 ALA A C 1
ATOM 1036 O O . ALA A 1 138 ? -10.656 2.126 5.968 1.00 93.50 138 ALA A O 1
ATOM 1037 N N . MET A 1 139 ? -11.382 4.066 5.093 1.00 95.25 139 MET A N 1
ATOM 1038 C CA . MET A 1 139 ? -12.554 4.184 5.974 1.00 95.25 139 MET A CA 1
ATOM 1039 C C . MET A 1 139 ? -13.505 2.993 5.812 1.00 95.25 139 MET A C 1
ATOM 1041 O O . MET A 1 139 ? -13.926 2.404 6.805 1.00 95.25 139 MET A O 1
ATOM 1045 N N . ASN A 1 140 ? -13.801 2.606 4.568 1.00 95.19 140 ASN A N 1
ATOM 1046 C CA . ASN A 1 140 ? -14.667 1.463 4.278 1.00 95.19 140 ASN A CA 1
ATOM 1047 C C . ASN A 1 140 ? -14.055 0.150 4.786 1.00 95.19 140 ASN A C 1
ATOM 1049 O O . ASN A 1 140 ? -14.729 -0.629 5.456 1.00 95.19 140 ASN A O 1
ATOM 1053 N N . ASN A 1 141 ? -12.765 -0.076 4.526 1.00 92.69 141 ASN A N 1
ATOM 1054 C CA . ASN A 1 141 ? -12.068 -1.277 4.990 1.00 92.69 141 ASN A CA 1
ATOM 1055 C C . ASN A 1 141 ? -11.982 -1.342 6.522 1.00 92.69 141 ASN A C 1
ATOM 1057 O O . ASN A 1 141 ? -12.188 -2.403 7.112 1.00 92.69 141 ASN A O 1
ATOM 1061 N N . LEU A 1 142 ? -11.750 -0.203 7.181 1.00 92.38 142 LEU A N 1
ATOM 1062 C CA . LEU A 1 142 ? -11.771 -0.102 8.636 1.00 92.38 142 LEU A CA 1
ATOM 1063 C C . LEU A 1 142 ? -13.159 -0.419 9.203 1.00 92.38 142 LEU A C 1
ATOM 1065 O O . LEU A 1 142 ? -13.254 -1.153 10.183 1.00 92.38 142 LEU A O 1
ATOM 1069 N N . ALA A 1 143 ? -14.226 0.091 8.583 1.00 92.56 143 ALA A N 1
ATOM 1070 C CA . ALA A 1 143 ? -15.597 -0.202 8.988 1.00 92.56 143 ALA A CA 1
ATOM 1071 C C . ALA A 1 143 ? -15.909 -1.705 8.885 1.00 92.56 143 ALA A C 1
ATOM 1073 O O . ALA A 1 143 ? -16.447 -2.276 9.830 1.00 92.56 143 ALA A O 1
ATOM 1074 N N . ILE A 1 144 ? -15.494 -2.366 7.798 1.00 90.88 144 ILE A N 1
ATOM 1075 C CA . ILE A 1 144 ? -15.639 -3.823 7.628 1.00 90.88 144 ILE A CA 1
ATOM 1076 C C . ILE A 1 144 ? -14.851 -4.585 8.707 1.00 90.88 144 ILE A C 1
ATOM 1078 O O . ILE A 1 144 ? -15.373 -5.517 9.322 1.00 90.88 144 ILE A O 1
ATOM 1082 N N . LEU A 1 145 ? -13.608 -4.178 8.991 1.00 88.62 145 LEU A N 1
ATOM 1083 C CA . LEU A 1 145 ? -12.798 -4.796 10.046 1.00 88.62 145 LEU A CA 1
ATOM 1084 C C . LEU A 1 145 ? -13.438 -4.639 11.436 1.00 88.62 145 LEU A C 1
ATOM 1086 O O . LEU A 1 145 ? -13.293 -5.510 12.292 1.00 88.62 145 LEU A O 1
ATOM 1090 N N . LEU A 1 146 ? -14.088 -3.505 11.698 1.00 87.88 146 LEU A N 1
ATOM 1091 C CA . LEU A 1 146 ? -14.758 -3.243 12.969 1.00 87.88 146 LEU A CA 1
ATOM 1092 C C . LEU A 1 146 ? -16.045 -4.055 13.095 1.00 87.88 146 LEU A C 1
ATOM 1094 O O . LEU A 1 146 ? -16.207 -4.724 14.109 1.00 87.88 146 LEU A O 1
ATOM 1098 N N . ALA A 1 147 ? -16.883 -4.065 12.057 1.00 87.69 147 ALA A N 1
ATOM 1099 C CA . ALA A 1 147 ? -18.136 -4.817 12.029 1.00 87.69 147 ALA A CA 1
ATOM 1100 C C . ALA A 1 147 ? -17.911 -6.326 12.219 1.00 87.69 147 ALA A C 1
ATOM 1102 O O . ALA A 1 147 ? -18.582 -6.971 13.014 1.00 87.69 147 ALA A O 1
ATOM 1103 N N . THR A 1 148 ? -16.894 -6.890 11.561 1.00 77.62 148 THR A N 1
ATOM 1104 C CA . THR A 1 148 ? -16.575 -8.323 11.698 1.00 77.62 148 THR A CA 1
ATOM 1105 C C . THR A 1 148 ? -16.059 -8.709 13.087 1.00 77.62 148 THR A C 1
ATOM 1107 O O . THR A 1 148 ? -16.148 -9.875 13.458 1.00 77.62 148 THR A O 1
ATOM 1110 N N . LYS A 1 149 ? -15.534 -7.762 13.880 1.00 66.50 149 LYS A N 1
ATOM 1111 C CA . LYS A 1 149 ? -15.124 -8.016 15.272 1.00 66.50 149 LYS A CA 1
ATOM 1112 C C . LYS A 1 149 ? -16.231 -7.765 16.299 1.00 66.50 149 LYS A C 1
ATOM 1114 O O . LYS A 1 149 ? -16.034 -8.135 17.454 1.00 66.50 149 LYS A O 1
ATOM 1119 N N . THR A 1 150 ? -17.343 -7.128 15.928 1.00 58.09 150 THR A N 1
ATOM 1120 C CA . THR A 1 150 ? -18.418 -6.774 16.871 1.00 58.09 150 THR A CA 1
ATOM 1121 C C . THR A 1 150 ? -19.558 -7.787 16.955 1.00 58.09 150 THR A C 1
ATOM 1123 O O . THR A 1 150 ? -20.356 -7.665 17.878 1.00 58.09 150 THR A O 1
ATOM 1126 N N . ASP A 1 151 ? -19.592 -8.822 16.106 1.00 45.19 151 ASP A N 1
ATOM 1127 C CA . ASP A 1 151 ? -20.739 -9.738 16.041 1.00 45.19 151 ASP A CA 1
ATOM 1128 C C . ASP A 1 151 ? -20.363 -11.209 16.326 1.00 45.19 151 ASP A C 1
ATOM 1130 O O . ASP A 1 151 ? -19.920 -11.926 15.426 1.00 45.19 151 ASP A O 1
ATOM 1134 N N . PRO A 1 152 ? -20.624 -11.748 17.530 1.00 48.34 152 PRO A N 1
ATOM 1135 C CA . PRO A 1 152 ? -21.265 -13.047 17.638 1.00 48.34 152 PRO A CA 1
ATOM 1136 C C . PRO A 1 152 ? -22.783 -12.851 17.447 1.00 48.34 152 PRO A C 1
ATOM 1138 O O . PRO A 1 152 ? -23.367 -12.017 18.144 1.00 48.34 152 PRO A O 1
ATOM 1141 N N . PRO A 1 153 ? -23.458 -13.585 16.542 1.00 53.72 153 PRO A N 1
ATOM 1142 C CA . PRO A 1 153 ? -24.914 -13.628 16.572 1.00 53.72 153 PRO A CA 1
ATOM 1143 C C . PRO A 1 153 ? -25.342 -14.211 17.927 1.00 53.72 153 PRO A C 1
ATOM 1145 O O . PRO A 1 153 ? -24.930 -15.315 18.288 1.00 53.72 153 PRO A O 1
ATOM 1148 N N . THR A 1 154 ? -26.094 -13.417 18.690 1.00 57.56 154 THR A N 1
ATOM 1149 C CA . THR A 1 154 ? -26.757 -13.810 19.944 1.00 57.56 154 THR A CA 1
ATOM 1150 C C . THR A 1 154 ? -27.791 -14.897 19.721 1.00 57.56 154 THR A C 1
ATOM 1152 O O . THR A 1 154 ? -28.521 -14.774 18.708 1.00 57.56 154 THR A O 1
#

Organism: NCBI:txid2662261

Foldseek 3Di:
DDDDDPPDDDPDPDDDDPDDDPPDDPDDDPDDDDPPPDPPPPDPPDDDPCPVVLVVLVVVVVVVPLVSLQVNLCCQQPVDVVHDNPSSLVSLVSSVVVPNLSSLQVNLCCQQPVDVVRDNVSSLVSLVSSVVVPNPSSVVVNVVSVVVVPDDDD

Radius of gyration: 27.36 Å; chains: 1; bounding box: 75×42×74 Å

InterPro domains:
  IPR006597 Sel1-like repeat [PF08238] (67-100)
  IPR006597 Sel1-like repeat [PF08238] (102-135)
  IPR006597 Sel1-like repeat [SM00671] (66-100)
  IPR006597 Sel1-like repeat [SM00671] (101-135)
  IPR011990 Tetratricopeptide-like helical domain superfamily [G3DSA:1.25.40.10] (36-153)
  IPR050767 Sel1/AlgK [PTHR11102] (51-146)

Secondary structure (DSSP, 8-state):
--PPP--------PPPPPS---TT-S---S-PPPTT--TT----TT--TTHHHHHHHHHHHHTT-HHHHHHHHHIIIIISSS--HHHHHHHHHHHHHTT-HHHHHHHHHHHHHTSSS--HHHHHHHHHHHHHTT-HHHHHHHHHHHHHHH----

Sequence (154 aa):
MLTADPFTRSITSSPCPDRGNISGCPGRSTGWWEETDDPCRGFRVGESPFSAAIEAYTSAAKSGDTNAMNRLGILLGTRMDPPDLIEARHWWTTAANAGNTSAMNNLAILLATKTDPPDLIEARHWWTTAANAGNTSAMNNLAILLATKTDPPT